Protein AF-A0A7Y2DU40-F1 (afdb_monomer_lite)

Structure (mmCIF, N/CA/C/O backbone):
data_AF-A0A7Y2DU40-F1
#
_entry.id   AF-A0A7Y2DU40-F1
#
loop_
_atom_site.group_PDB
_atom_site.id
_atom_site.type_symbol
_atom_site.label_atom_id
_atom_site.label_alt_id
_atom_site.label_comp_id
_atom_site.label_asym_id
_atom_site.label_entity_id
_atom_site.label_seq_id
_atom_site.pdbx_PDB_ins_code
_atom_site.Cartn_x
_atom_site.Cartn_y
_atom_site.Cartn_z
_atom_site.occupancy
_atom_site.B_iso_or_equiv
_atom_site.auth_seq_id
_atom_site.auth_comp_id
_atom_site.auth_asym_id
_atom_site.auth_atom_id
_atom_site.pdbx_PDB_model_num
ATOM 1 N N . MET A 1 1 ? 1.197 -20.658 17.358 1.00 33.03 1 MET A N 1
ATOM 2 C CA . MET A 1 1 ? 0.161 -19.643 17.646 1.00 33.03 1 MET A CA 1
ATOM 3 C C . MET A 1 1 ? 0.693 -18.758 18.759 1.00 33.03 1 MET A C 1
ATOM 5 O O . MET A 1 1 ? 0.698 -19.184 19.905 1.00 33.03 1 MET A O 1
ATOM 9 N N . VAL A 1 2 ? 1.255 -17.596 18.425 1.00 33.50 2 VAL A N 1
ATOM 10 C CA . VAL A 1 2 ? 1.773 -16.663 19.434 1.00 33.50 2 VAL A CA 1
ATOM 11 C C . VAL A 1 2 ? 0.576 -15.878 19.970 1.00 33.50 2 VAL A C 1
ATOM 13 O O . VAL A 1 2 ? 0.063 -15.000 19.284 1.00 33.50 2 VAL A O 1
ATOM 16 N N . LYS A 1 3 ? 0.094 -16.242 21.166 1.00 36.31 3 LYS A N 1
ATOM 17 C CA . LYS A 1 3 ? -0.742 -15.356 21.983 1.00 36.31 3 LYS A CA 1
ATOM 18 C C . LYS A 1 3 ? 0.178 -14.252 22.488 1.00 36.31 3 LYS A C 1
ATOM 20 O O . LYS A 1 3 ? 0.965 -14.481 23.402 1.00 36.31 3 LYS A O 1
ATOM 25 N N . ILE A 1 4 ? 0.144 -13.097 21.838 1.00 47.97 4 ILE A N 1
ATOM 26 C CA . ILE A 1 4 ? 0.747 -11.891 22.395 1.00 47.97 4 ILE A CA 1
ATOM 27 C C . ILE A 1 4 ? -0.191 -11.476 23.531 1.00 47.97 4 ILE A C 1
ATOM 29 O O . ILE A 1 4 ? -1.391 -11.349 23.302 1.00 47.97 4 ILE A O 1
ATOM 33 N N . ALA A 1 5 ? 0.355 -11.391 24.746 1.00 46.00 5 ALA A N 1
ATOM 34 C CA . ALA A 1 5 ? -0.310 -10.865 25.934 1.00 46.00 5 ALA A CA 1
ATOM 35 C C . ALA A 1 5 ? -1.127 -9.617 25.580 1.00 46.00 5 ALA A C 1
ATOM 37 O O . ALA A 1 5 ? -0.631 -8.814 24.791 1.00 46.00 5 ALA A O 1
ATOM 38 N N . ASP A 1 6 ? -2.341 -9.504 26.131 1.00 54.56 6 ASP A N 1
ATOM 39 C CA . ASP A 1 6 ? -3.335 -8.464 25.836 1.00 54.56 6 ASP A CA 1
ATOM 40 C C . ASP A 1 6 ? -2.676 -7.089 25.673 1.00 54.56 6 ASP A C 1
ATOM 42 O O . ASP A 1 6 ? -2.361 -6.382 26.632 1.00 54.56 6 ASP A O 1
ATOM 46 N N . GLY A 1 7 ? -2.381 -6.757 24.415 1.00 60.84 7 GLY A N 1
ATOM 47 C CA . GLY A 1 7 ? -1.837 -5.471 24.043 1.00 60.84 7 GLY A CA 1
ATOM 48 C C . GLY A 1 7 ? -2.953 -4.475 24.250 1.00 60.84 7 GLY A C 1
ATOM 49 O O . GLY A 1 7 ? -4.032 -4.662 23.702 1.00 60.84 7 GLY A O 1
ATOM 50 N N . ILE A 1 8 ? -2.700 -3.452 25.059 1.00 66.75 8 ILE A N 1
ATOM 51 C CA . ILE A 1 8 ? -3.638 -2.358 25.290 1.00 66.75 8 ILE A CA 1
ATOM 52 C C . ILE A 1 8 ? -4.100 -1.836 23.921 1.00 66.75 8 ILE A C 1
ATOM 54 O O . ILE A 1 8 ? -3.294 -1.261 23.183 1.00 66.75 8 ILE A O 1
ATOM 58 N N . ARG A 1 9 ? -5.369 -2.067 23.561 1.00 72.69 9 ARG A N 1
ATOM 59 C CA . ARG A 1 9 ? -5.937 -1.578 22.299 1.00 72.69 9 ARG A CA 1
ATOM 60 C C . ARG A 1 9 ? -6.588 -0.238 22.552 1.00 72.69 9 ARG A C 1
ATOM 62 O O . ARG A 1 9 ? -7.289 -0.048 23.545 1.00 72.69 9 ARG A O 1
ATOM 69 N N . THR A 1 10 ? -6.348 0.694 21.642 1.00 78.88 10 THR A N 1
ATOM 70 C CA . THR A 1 10 ? -6.910 2.037 21.716 1.00 78.88 10 THR A CA 1
ATOM 71 C C . THR A 1 10 ? -8.069 2.174 20.741 1.00 78.88 10 THR A C 1
ATOM 73 O O . THR A 1 10 ? -7.990 1.761 19.586 1.00 78.88 10 THR A O 1
ATOM 76 N N . PHE A 1 11 ? -9.159 2.776 21.199 1.00 80.62 11 PHE A N 1
ATOM 77 C CA . PHE A 1 11 ? -10.328 3.078 20.377 1.00 80.62 11 PHE A CA 1
ATOM 78 C C . PHE A 1 11 ? -10.880 4.458 20.735 1.00 80.62 11 PHE A C 1
ATOM 80 O O . PHE A 1 11 ? -10.572 4.998 21.801 1.00 80.62 11 PHE A O 1
ATOM 87 N N . ARG A 1 12 ? -11.673 5.053 19.838 1.00 81.06 12 ARG A N 1
ATOM 88 C CA . ARG A 1 12 ? -12.314 6.346 20.099 1.00 81.06 12 ARG A CA 1
ATOM 89 C C . ARG A 1 12 ? -13.614 6.167 20.872 1.00 81.06 12 ARG A C 1
ATOM 91 O O . ARG A 1 12 ? -14.454 5.338 20.516 1.00 81.06 12 ARG A O 1
ATOM 98 N N . CYS A 1 13 ? -13.790 6.950 21.930 1.00 82.69 13 CYS A N 1
ATOM 99 C CA . CYS A 1 13 ? -15.021 6.955 22.707 1.00 82.69 13 CYS A CA 1
ATOM 100 C C . CYS A 1 13 ? -16.192 7.484 21.855 1.00 82.69 13 CYS A C 1
ATOM 102 O O . CYS A 1 13 ? -16.089 8.581 21.312 1.00 82.69 13 CYS A O 1
ATOM 104 N N . PRO A 1 14 ? -17.347 6.797 21.798 1.00 79.75 14 PRO A N 1
ATOM 105 C CA . PRO A 1 14 ? -18.483 7.241 20.986 1.00 79.75 14 PRO A CA 1
ATOM 106 C C . PRO A 1 14 ? -19.145 8.533 21.492 1.00 79.75 14 PRO A C 1
ATOM 108 O O . PRO A 1 14 ? -19.890 9.159 20.744 1.00 79.75 14 PRO A O 1
ATOM 111 N N . SER A 1 15 ? -18.907 8.928 22.751 1.00 84.62 15 SER A N 1
ATOM 112 C CA . SER A 1 15 ? -19.522 10.126 23.340 1.00 84.62 15 SER A CA 1
ATOM 113 C C . SER A 1 15 ? -18.673 11.390 23.200 1.00 84.62 15 SER A C 1
ATOM 115 O O . SER A 1 15 ? -19.242 12.474 23.117 1.00 84.62 15 SER A O 1
ATOM 117 N N . CYS A 1 16 ? -17.342 11.281 23.236 1.00 84.19 16 CYS A N 1
ATOM 118 C CA . CYS A 1 16 ? -16.438 12.439 23.231 1.00 84.19 16 CYS A CA 1
ATOM 119 C C . CYS A 1 16 ? -15.330 12.384 22.168 1.00 84.19 16 CYS A C 1
ATOM 121 O O . CYS A 1 16 ? -14.544 13.319 22.092 1.00 84.19 16 CYS A O 1
ATOM 123 N N . ASP A 1 17 ? -15.265 11.317 21.364 1.00 81.06 17 ASP A N 1
ATOM 124 C CA . ASP A 1 17 ? -14.279 11.072 20.295 1.00 81.06 17 ASP A CA 1
ATOM 125 C C . ASP A 1 17 ? -12.802 10.995 20.741 1.00 81.06 17 ASP A C 1
ATOM 127 O O . ASP A 1 17 ? -11.888 10.933 19.922 1.00 81.06 17 ASP A O 1
ATOM 131 N N . GLU A 1 18 ? -12.552 10.935 22.050 1.00 83.56 18 GLU A N 1
ATOM 132 C CA . GLU A 1 18 ? -11.206 10.796 22.607 1.00 83.56 18 GLU A CA 1
ATOM 133 C C . GLU A 1 18 ? -10.707 9.345 22.589 1.00 83.56 18 GLU A C 1
ATOM 135 O O . GLU A 1 18 ? -11.479 8.398 22.775 1.00 83.56 18 GLU A O 1
ATOM 140 N N . TYR A 1 19 ? -9.392 9.167 22.431 1.00 82.88 19 TYR A N 1
ATOM 141 C CA . TYR A 1 19 ? -8.757 7.848 22.446 1.00 82.88 19 TYR A CA 1
ATOM 142 C C . TYR A 1 19 ? -8.634 7.293 23.870 1.00 82.88 19 TYR A C 1
ATOM 144 O O . TYR A 1 19 ? -8.013 7.894 24.754 1.00 82.88 19 TYR A O 1
ATOM 152 N N . ILE A 1 20 ? -9.194 6.105 24.076 1.00 82.62 20 ILE A N 1
ATOM 153 C CA . ILE A 1 20 ? -9.216 5.381 25.349 1.00 82.62 20 ILE A CA 1
ATOM 154 C C . ILE A 1 20 ? -8.798 3.922 25.159 1.00 82.62 20 ILE A C 1
ATOM 156 O O . ILE A 1 20 ? -8.810 3.399 24.046 1.00 82.62 20 ILE A O 1
ATOM 160 N N . ASN A 1 21 ? -8.397 3.285 26.259 1.00 81.12 21 ASN A N 1
ATOM 161 C CA . ASN A 1 21 ? -7.967 1.890 26.273 1.00 81.12 21 ASN A CA 1
ATOM 162 C C . ASN A 1 21 ? -9.159 0.952 26.471 1.00 81.12 21 ASN A C 1
ATOM 164 O O . ASN A 1 21 ? -10.084 1.277 27.215 1.00 81.12 21 ASN A O 1
ATOM 168 N N . ASP A 1 22 ? -9.091 -0.234 25.873 1.00 76.75 22 ASP A N 1
ATOM 169 C CA . ASP A 1 22 ? -10.083 -1.309 26.017 1.00 76.75 22 ASP A CA 1
ATOM 170 C C . ASP A 1 22 ? -10.151 -1.933 27.421 1.00 76.75 22 ASP A C 1
ATOM 172 O O . ASP A 1 22 ? -11.083 -2.671 27.714 1.00 76.75 22 ASP A O 1
ATOM 176 N N . SER A 1 23 ? -9.209 -1.599 28.304 1.00 76.56 23 SER A N 1
ATOM 177 C CA . SER A 1 23 ? -9.148 -2.071 29.691 1.00 76.56 23 SER A CA 1
ATOM 178 C C . SER A 1 23 ? -9.871 -1.184 30.716 1.00 76.56 23 SER A C 1
ATOM 180 O O . SER A 1 23 ? -9.758 -1.435 31.914 1.00 76.56 23 SER A O 1
ATOM 182 N N . MET A 1 24 ? -10.579 -0.132 30.286 1.00 73.62 24 MET A N 1
ATOM 183 C CA . MET A 1 24 ? -11.284 0.796 31.183 1.00 73.62 24 MET A CA 1
ATOM 184 C C . MET A 1 24 ? -12.806 0.609 31.111 1.00 73.62 24 MET A C 1
ATOM 186 O O . MET A 1 24 ? -13.377 0.653 30.028 1.00 73.62 24 MET A O 1
ATOM 190 N N . ASP A 1 25 ? -13.474 0.510 32.267 1.00 79.06 25 ASP A N 1
ATOM 191 C CA . ASP A 1 25 ? -14.944 0.385 32.362 1.00 79.06 25 ASP A CA 1
ATOM 192 C C . ASP A 1 25 ? -15.695 1.718 32.143 1.00 79.06 25 ASP A C 1
ATOM 194 O O . ASP A 1 25 ? -16.914 1.760 31.958 1.00 79.06 25 ASP A O 1
ATOM 198 N N . SER A 1 26 ? -14.977 2.844 32.156 1.00 82.62 26 SER A N 1
ATOM 199 C CA . SER A 1 26 ? -15.544 4.178 31.939 1.00 82.62 26 SER A CA 1
ATOM 200 C C . SER A 1 26 ? -14.557 5.095 31.227 1.00 82.62 26 SER A C 1
ATOM 202 O O . SER A 1 26 ? -13.353 5.048 31.489 1.00 82.62 26 SER A O 1
ATOM 204 N N . CYS A 1 27 ? -15.059 5.972 30.360 1.00 84.06 27 CYS A N 1
ATOM 205 C CA . CYS A 1 27 ? -14.222 6.953 29.676 1.00 84.06 27 CYS A CA 1
ATOM 206 C C . CYS A 1 27 ? -13.672 7.995 30.664 1.00 84.06 27 CYS A C 1
ATOM 208 O O . CYS A 1 27 ? -14.443 8.725 31.280 1.00 84.06 27 CYS A O 1
ATOM 210 N N . LYS A 1 28 ? -12.344 8.149 30.747 1.00 85.75 28 LYS A N 1
ATOM 211 C CA . LYS A 1 28 ? -11.688 9.113 31.657 1.00 85.75 28 LYS A CA 1
ATOM 212 C C . LYS A 1 28 ? -12.007 10.592 31.390 1.00 85.75 28 LYS A C 1
ATOM 214 O O . LYS A 1 28 ? -11.708 11.435 32.227 1.00 85.75 28 LYS A O 1
ATOM 219 N N . PHE A 1 29 ? -12.526 10.913 30.204 1.00 87.38 29 PHE A N 1
ATOM 220 C CA . PHE A 1 29 ? -12.772 12.290 29.774 1.00 87.38 29 PHE A CA 1
ATOM 221 C C . PHE A 1 29 ? -14.222 12.714 30.000 1.00 87.38 29 PHE A C 1
ATOM 223 O O . PHE A 1 29 ? -14.472 13.785 30.542 1.00 87.38 29 PHE A O 1
ATOM 230 N N . CYS A 1 30 ? -15.179 11.876 29.594 1.00 87.81 30 CYS A N 1
ATOM 231 C CA . CYS A 1 30 ? -16.607 12.188 29.681 1.00 87.81 30 CYS A CA 1
ATOM 232 C C . CYS A 1 30 ? -17.347 11.406 30.776 1.00 87.81 30 CYS A C 1
ATOM 234 O O . CYS A 1 30 ? -18.545 11.610 30.948 1.00 87.81 30 CYS A O 1
ATOM 236 N N . ASN A 1 31 ? -16.662 10.515 31.506 1.00 84.25 31 ASN A N 1
ATOM 237 C CA . ASN A 1 31 ? -17.216 9.631 32.542 1.00 84.25 31 ASN A CA 1
ATOM 238 C C . ASN A 1 31 ? -18.387 8.747 32.081 1.00 84.25 31 ASN A C 1
ATOM 240 O O . ASN A 1 31 ? -19.097 8.168 32.900 1.00 84.25 31 ASN A O 1
ATOM 244 N N . THR A 1 32 ? -18.594 8.605 30.771 1.00 84.50 32 THR A N 1
ATOM 245 C CA . THR A 1 32 ? -19.604 7.697 30.231 1.00 84.50 32 THR A CA 1
ATOM 246 C C . THR A 1 32 ? -19.187 6.257 30.519 1.00 84.50 32 THR A C 1
ATOM 248 O O . THR A 1 32 ? -18.054 5.867 30.219 1.00 84.50 32 THR A O 1
ATOM 251 N N . ALA A 1 33 ? -20.105 5.477 31.096 1.00 81.50 33 ALA A N 1
ATOM 252 C CA . ALA A 1 33 ? -19.923 4.045 31.295 1.00 81.50 33 ALA A CA 1
ATOM 253 C C . ALA A 1 33 ? -19.787 3.354 29.933 1.00 81.50 33 ALA A C 1
ATOM 255 O O . ALA A 1 33 ? -20.591 3.587 29.025 1.00 81.50 33 ALA A O 1
ATOM 256 N N . LEU A 1 34 ? -18.751 2.537 29.782 1.00 76.69 34 LEU A N 1
ATOM 257 C CA . LEU A 1 34 ? -18.514 1.788 28.561 1.00 76.69 34 LEU A CA 1
ATOM 258 C C . LEU A 1 34 ? -19.223 0.450 28.697 1.00 76.69 34 LEU A C 1
ATOM 260 O O . LEU A 1 34 ? -18.914 -0.357 29.569 1.00 76.69 34 LEU A O 1
ATOM 264 N N . ASP A 1 35 ? -20.210 0.222 27.839 1.00 75.50 35 ASP A N 1
ATOM 265 C CA . ASP A 1 35 ? -20.858 -1.076 27.774 1.00 75.50 35 ASP A CA 1
ATOM 266 C C . ASP A 1 35 ? -19.879 -2.092 27.170 1.00 75.50 35 ASP A C 1
ATOM 268 O O . ASP A 1 35 ? -19.650 -2.119 25.954 1.00 75.50 35 ASP A O 1
ATOM 272 N N . ASN A 1 36 ? -19.294 -2.917 28.040 1.00 68.38 36 ASN A N 1
ATOM 273 C CA . ASN A 1 36 ? -18.332 -3.962 27.695 1.00 68.38 36 ASN A CA 1
ATOM 274 C C . ASN A 1 36 ? -18.848 -4.903 26.585 1.00 68.38 36 ASN A C 1
ATOM 276 O O . ASN A 1 36 ? -18.045 -5.437 25.817 1.00 68.38 36 ASN A O 1
ATOM 280 N N . ALA A 1 37 ? -20.170 -5.056 26.424 1.00 70.81 37 ALA A N 1
ATOM 281 C CA . ALA A 1 37 ? -20.750 -5.844 25.336 1.00 70.81 37 ALA A CA 1
ATOM 282 C C . ALA A 1 37 ? -20.521 -5.209 23.950 1.00 70.81 37 ALA A C 1
ATOM 284 O O . ALA A 1 37 ? -20.254 -5.915 22.976 1.00 70.81 37 ALA A O 1
ATOM 285 N N . ASN A 1 38 ? -20.567 -3.879 23.859 1.00 72.62 38 ASN A N 1
ATOM 286 C CA . ASN A 1 38 ? -20.428 -3.133 22.607 1.00 72.62 38 ASN A CA 1
ATOM 287 C C . ASN A 1 38 ? -18.980 -2.710 22.310 1.00 72.62 38 ASN A C 1
ATOM 289 O O . ASN A 1 38 ? -18.649 -2.454 21.147 1.00 72.62 38 ASN A O 1
ATOM 293 N N . LEU A 1 39 ? -18.105 -2.690 23.322 1.00 75.19 39 LEU A N 1
ATOM 294 C CA . LEU A 1 39 ? -16.690 -2.325 23.191 1.00 75.19 39 LEU A CA 1
ATOM 295 C C . LEU A 1 39 ? -15.947 -3.148 22.140 1.00 75.19 39 LEU A C 1
ATOM 297 O O . LEU A 1 39 ? -15.243 -2.582 21.309 1.00 75.19 39 LEU A O 1
ATOM 301 N N . SER A 1 40 ? -16.136 -4.469 22.137 1.00 78.12 40 SER A N 1
ATOM 302 C CA . SER A 1 40 ? -15.457 -5.366 21.191 1.00 78.12 40 SER A CA 1
ATOM 303 C C . SER A 1 40 ? -15.709 -4.970 19.730 1.00 78.12 40 SER A C 1
ATOM 305 O O . SER A 1 40 ? -14.774 -4.903 18.934 1.00 78.12 40 SER A O 1
ATOM 307 N N . SER A 1 41 ? -16.952 -4.602 19.403 1.00 80.38 41 SER A N 1
ATOM 308 C CA . SER A 1 41 ? -17.341 -4.162 18.061 1.00 80.38 41 SER A CA 1
ATOM 309 C C . SER A 1 41 ? -16.776 -2.787 17.683 1.00 80.38 41 SER A C 1
ATOM 311 O O . SER A 1 41 ? -16.490 -2.533 16.511 1.00 80.38 41 SER A O 1
ATOM 313 N N . LEU A 1 42 ? -16.603 -1.887 18.659 1.00 78.75 42 LEU A N 1
ATOM 314 C CA . LEU A 1 42 ? -16.010 -0.563 18.446 1.00 78.75 42 LEU A CA 1
ATOM 315 C C . LEU A 1 42 ? -14.501 -0.668 18.221 1.00 78.75 42 LEU A C 1
ATOM 317 O O . LEU A 1 42 ? -13.975 -0.049 17.296 1.00 78.75 42 LEU A O 1
ATOM 321 N N . VAL A 1 43 ? -13.829 -1.503 19.014 1.00 83.06 43 VAL A N 1
ATOM 322 C CA . VAL A 1 43 ? -12.402 -1.804 18.857 1.00 83.06 43 VAL A CA 1
ATOM 323 C C . VAL A 1 43 ? -12.145 -2.458 17.500 1.00 83.06 43 VAL A C 1
ATOM 325 O O . VAL A 1 43 ? -11.282 -1.994 16.764 1.00 83.06 43 VAL A O 1
ATOM 328 N N . GLU A 1 44 ? -12.943 -3.452 17.098 1.00 85.56 44 GLU A N 1
ATOM 329 C CA . GLU A 1 44 ? -12.784 -4.108 15.792 1.00 85.56 44 GLU A CA 1
ATOM 330 C C . GLU A 1 44 ? -12.977 -3.131 14.619 1.00 85.56 44 GLU A C 1
ATOM 332 O O . GLU A 1 44 ? -12.243 -3.171 13.627 1.00 85.56 44 GLU A O 1
ATOM 337 N N . LYS A 1 45 ? -13.941 -2.208 14.723 1.00 83.56 45 LYS A N 1
ATOM 338 C CA . LYS A 1 45 ? -14.112 -1.141 13.726 1.00 83.56 45 LYS A CA 1
ATOM 339 C C . LYS A 1 45 ? -12.879 -0.243 13.655 1.00 83.56 45 LYS A C 1
ATOM 341 O O . LYS A 1 45 ? -12.406 0.022 12.549 1.00 83.56 45 LYS A O 1
ATOM 346 N N . GLN A 1 46 ? -12.336 0.184 14.796 1.00 84.25 46 GLN A N 1
ATOM 347 C CA . GLN A 1 46 ? -11.128 1.011 14.829 1.00 84.25 46 GLN A CA 1
ATOM 348 C C . GLN A 1 46 ? -9.914 0.265 14.261 1.00 84.25 46 GLN A C 1
ATOM 350 O O . GLN A 1 46 ? -9.175 0.822 13.450 1.00 84.25 46 GLN A O 1
ATOM 355 N N . ASP A 1 47 ? -9.737 -1.006 14.614 1.00 86.62 47 ASP A N 1
ATOM 356 C CA . ASP A 1 47 ? -8.652 -1.847 14.105 1.00 86.62 47 ASP A CA 1
ATOM 357 C C . ASP A 1 47 ? -8.735 -2.008 12.582 1.00 86.62 47 ASP A C 1
ATOM 359 O O . ASP A 1 47 ? -7.717 -1.950 11.882 1.00 86.62 47 ASP A O 1
ATOM 363 N N . ASN A 1 48 ? -9.949 -2.136 12.039 1.00 87.62 48 ASN A N 1
ATOM 364 C CA . ASN A 1 48 ? -10.180 -2.166 10.598 1.00 87.62 48 ASN A CA 1
ATOM 365 C C . ASN A 1 48 ? -9.821 -0.833 9.921 1.00 87.62 48 ASN A C 1
ATOM 367 O O . ASN A 1 48 ? -9.198 -0.843 8.853 1.00 87.62 48 ASN A O 1
ATOM 371 N N . LEU A 1 49 ? -10.150 0.308 10.537 1.00 87.19 49 LEU A N 1
ATOM 372 C CA . LEU A 1 49 ? -9.774 1.638 10.037 1.00 87.19 49 LEU A CA 1
ATOM 373 C C . LEU A 1 49 ? -8.259 1.854 10.073 1.00 87.19 49 LEU A C 1
ATOM 375 O O . LEU A 1 49 ? -7.667 2.236 9.059 1.00 87.19 49 LEU A O 1
ATOM 379 N N . ASN A 1 50 ? -7.620 1.526 11.194 1.00 87.88 50 ASN A N 1
ATOM 380 C CA . ASN A 1 50 ? -6.170 1.593 11.359 1.00 87.88 50 ASN A CA 1
ATOM 381 C C . ASN A 1 50 ? -5.461 0.687 10.344 1.00 87.88 50 ASN A C 1
ATOM 383 O O . ASN A 1 50 ? -4.486 1.090 9.707 1.00 87.88 50 ASN A O 1
ATOM 387 N N . SER A 1 51 ? -5.985 -0.519 10.121 1.00 88.44 51 SER A N 1
ATOM 388 C CA . SER A 1 51 ? -5.473 -1.443 9.107 1.00 88.44 51 SER A CA 1
ATOM 389 C C . SER A 1 51 ? -5.601 -0.877 7.691 1.00 88.44 51 SER A C 1
ATOM 391 O O . SER A 1 51 ? -4.665 -0.998 6.896 1.00 88.44 51 SER A O 1
ATOM 393 N N . ALA A 1 52 ? -6.725 -0.231 7.368 1.00 89.00 52 ALA A N 1
ATOM 394 C CA . ALA A 1 52 ? -6.932 0.419 6.075 1.00 89.00 52 ALA A CA 1
ATOM 395 C C . ALA A 1 52 ? -5.935 1.568 5.860 1.00 89.00 52 ALA A C 1
ATOM 397 O O . ALA A 1 52 ? -5.315 1.653 4.794 1.00 89.00 52 ALA A O 1
ATOM 398 N N . PHE A 1 53 ? -5.746 2.411 6.878 1.00 90.38 53 PHE A N 1
ATOM 399 C CA . PHE A 1 53 ? -4.804 3.527 6.858 1.00 90.38 53 PHE A CA 1
ATOM 400 C C . PHE A 1 53 ? -3.362 3.049 6.685 1.00 90.38 53 PHE A C 1
ATOM 402 O O . PHE A 1 53 ? -2.678 3.477 5.754 1.00 90.38 53 PHE A O 1
ATOM 409 N N . ASN A 1 54 ? -2.922 2.099 7.510 1.00 90.25 54 ASN A N 1
ATOM 410 C CA . ASN A 1 54 ? -1.568 1.553 7.451 1.00 90.25 54 ASN A CA 1
ATOM 411 C C . ASN A 1 54 ? -1.283 0.888 6.101 1.00 90.25 54 ASN A C 1
ATOM 413 O O . ASN A 1 54 ? -0.210 1.081 5.529 1.00 90.25 54 ASN A O 1
ATOM 417 N N . ALA A 1 55 ? -2.253 0.158 5.543 1.00 90.81 55 ALA A N 1
ATOM 418 C CA . ALA A 1 55 ? -2.106 -0.443 4.223 1.00 90.81 55 ALA A CA 1
ATOM 419 C C . ALA A 1 55 ? -2.004 0.612 3.102 1.00 90.81 55 ALA A C 1
ATOM 421 O O . ALA A 1 55 ? -1.199 0.440 2.185 1.00 90.81 55 ALA A O 1
ATOM 422 N N . ALA A 1 56 ? -2.768 1.708 3.180 1.00 90.19 56 ALA A N 1
ATOM 423 C CA . ALA A 1 56 ? -2.701 2.806 2.212 1.00 90.19 56 ALA A CA 1
ATOM 424 C C . ALA A 1 56 ? -1.388 3.597 2.313 1.00 90.19 56 ALA A C 1
ATOM 426 O O . ALA A 1 56 ? -0.774 3.914 1.295 1.00 90.19 56 ALA A O 1
ATOM 427 N N . ASN A 1 57 ? -0.930 3.876 3.534 1.00 92.25 57 ASN A N 1
ATOM 428 C CA . ASN A 1 57 ? 0.349 4.539 3.768 1.00 92.25 57 ASN A CA 1
ATOM 429 C C . ASN A 1 57 ? 1.517 3.679 3.260 1.00 92.25 57 ASN A C 1
ATOM 431 O O . ASN A 1 57 ? 2.388 4.164 2.544 1.00 92.25 57 ASN A O 1
ATOM 435 N N . ASN A 1 58 ? 1.494 2.371 3.537 1.00 93.06 58 ASN A N 1
ATOM 436 C CA . ASN A 1 58 ? 2.510 1.451 3.027 1.00 93.06 58 ASN A CA 1
ATOM 437 C C . ASN A 1 58 ? 2.530 1.407 1.486 1.00 93.06 58 ASN A C 1
ATOM 439 O O . ASN A 1 58 ? 3.597 1.392 0.880 1.00 93.06 58 ASN A O 1
ATOM 443 N N . LEU A 1 59 ? 1.360 1.445 0.837 1.00 91.50 59 LEU A N 1
ATOM 444 C CA . LEU A 1 59 ? 1.250 1.576 -0.622 1.00 91.50 59 LEU A CA 1
ATOM 445 C C . LEU A 1 59 ? 1.922 2.847 -1.147 1.00 91.50 59 LEU A C 1
ATOM 447 O O . LEU A 1 59 ? 2.660 2.788 -2.129 1.00 91.50 59 LEU A O 1
ATOM 451 N N . GLN A 1 60 ? 1.690 3.984 -0.492 1.00 91.62 60 GLN A N 1
ATOM 452 C CA . GLN A 1 60 ? 2.319 5.244 -0.870 1.00 91.62 60 GLN A CA 1
ATOM 453 C C . GLN A 1 60 ? 3.836 5.198 -0.684 1.00 91.62 60 GLN A C 1
ATOM 455 O O . GLN A 1 60 ? 4.567 5.602 -1.587 1.00 91.62 60 GLN A O 1
ATOM 460 N N . ILE A 1 61 ? 4.316 4.673 0.444 1.00 92.38 61 ILE A N 1
ATOM 461 C CA . ILE A 1 61 ? 5.751 4.520 0.701 1.00 92.38 61 ILE A CA 1
ATOM 462 C C . ILE A 1 61 ? 6.378 3.621 -0.366 1.00 92.38 61 ILE A C 1
ATOM 464 O O . ILE A 1 61 ? 7.377 4.015 -0.955 1.00 92.38 61 ILE A O 1
ATOM 468 N N . MET A 1 62 ? 5.770 2.473 -0.689 1.00 90.56 62 MET A N 1
ATOM 469 C CA . MET A 1 62 ? 6.250 1.591 -1.762 1.00 90.56 62 MET A CA 1
ATOM 470 C C . MET A 1 62 ? 6.284 2.284 -3.133 1.00 90.56 62 MET A C 1
ATOM 472 O O . MET A 1 62 ? 7.218 2.078 -3.904 1.00 90.56 62 MET A O 1
ATOM 476 N N . ALA A 1 63 ? 5.289 3.115 -3.448 1.00 91.25 63 ALA A N 1
ATOM 477 C CA . ALA A 1 63 ? 5.272 3.874 -4.696 1.00 91.25 63 ALA A CA 1
ATOM 478 C C . ALA A 1 63 ? 6.397 4.924 -4.746 1.00 91.25 63 ALA A C 1
ATOM 480 O O . ALA A 1 63 ? 7.034 5.094 -5.782 1.00 91.25 63 ALA A O 1
ATOM 481 N N . ILE A 1 64 ? 6.683 5.596 -3.627 1.00 92.12 64 ILE A N 1
ATOM 482 C CA . ILE A 1 64 ? 7.782 6.567 -3.52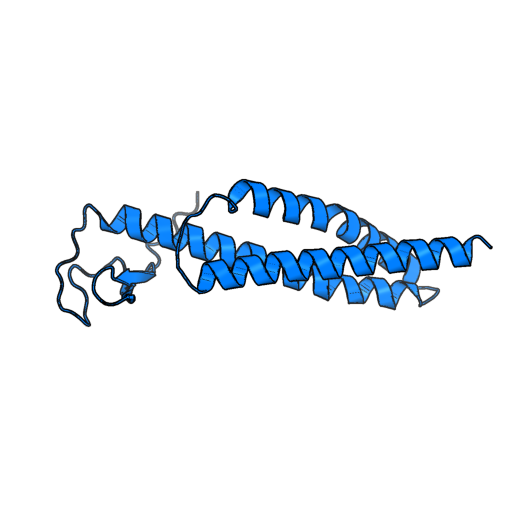6 1.00 92.12 64 ILE A CA 1
ATOM 483 C C . ILE A 1 64 ? 9.140 5.859 -3.596 1.00 92.12 64 ILE A C 1
ATOM 485 O O . ILE A 1 64 ? 10.031 6.304 -4.316 1.00 92.12 64 ILE A O 1
ATOM 489 N N . THR A 1 65 ? 9.315 4.735 -2.898 1.00 91.88 65 THR A N 1
ATOM 490 C CA . THR A 1 65 ? 10.584 3.993 -2.918 1.00 91.88 65 THR A CA 1
ATOM 491 C C . THR A 1 65 ? 10.880 3.386 -4.286 1.00 91.88 65 THR A C 1
ATOM 493 O O . THR A 1 65 ? 12.053 3.231 -4.617 1.00 91.88 65 THR A O 1
ATOM 496 N N . ALA A 1 66 ? 9.865 3.138 -5.124 1.00 89.50 66 ALA A N 1
ATOM 497 C CA . ALA A 1 66 ? 10.034 2.701 -6.512 1.00 89.50 66 ALA A CA 1
ATOM 498 C C . ALA A 1 66 ? 10.765 3.723 -7.409 1.00 89.50 66 ALA A C 1
ATOM 500 O O . ALA A 1 66 ? 11.301 3.346 -8.452 1.00 89.50 66 ALA A O 1
ATOM 501 N N . ILE A 1 67 ? 10.868 4.990 -6.991 1.00 90.50 67 ILE A N 1
ATOM 502 C CA . ILE A 1 67 ? 11.645 6.022 -7.697 1.00 90.50 67 ILE A CA 1
ATOM 503 C C . ILE A 1 67 ? 13.153 5.719 -7.632 1.00 90.50 67 ILE A C 1
ATOM 505 O O . ILE A 1 67 ? 13.882 5.981 -8.585 1.00 90.50 67 ILE A O 1
ATOM 509 N N . ILE A 1 68 ? 13.636 5.119 -6.540 1.00 90.94 68 ILE A N 1
ATOM 510 C CA . ILE A 1 68 ? 15.063 4.815 -6.350 1.00 90.94 68 ILE A CA 1
ATOM 511 C C . ILE A 1 68 ? 15.589 3.838 -7.416 1.00 90.94 68 ILE A C 1
ATOM 513 O O . ILE A 1 68 ? 16.536 4.197 -8.123 1.00 90.94 68 ILE A O 1
ATOM 517 N N . PRO A 1 69 ? 15.012 2.629 -7.595 1.00 88.25 69 PRO A N 1
ATOM 518 C CA . PRO A 1 69 ? 15.475 1.717 -8.631 1.00 88.25 69 PRO A CA 1
ATOM 519 C C . PRO A 1 69 ? 15.277 2.305 -10.031 1.00 88.25 69 PRO A C 1
ATOM 521 O O . PRO A 1 69 ? 16.131 2.081 -10.883 1.00 88.25 69 PRO A O 1
ATOM 524 N N . MET A 1 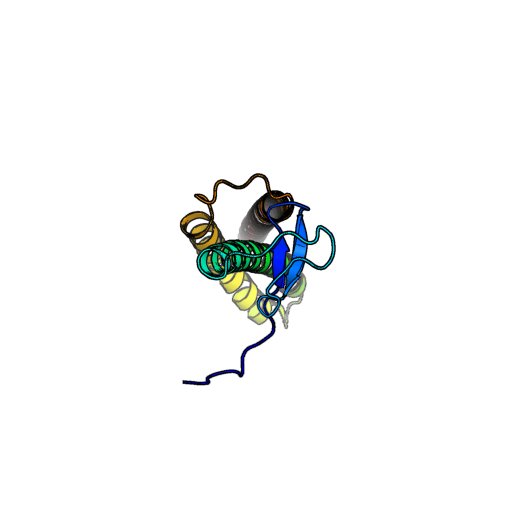70 ? 14.239 3.123 -10.261 1.00 87.56 70 MET A N 1
ATOM 525 C CA . MET A 1 70 ? 14.064 3.842 -11.529 1.00 87.56 70 MET A CA 1
ATOM 526 C C . MET A 1 70 ? 15.292 4.703 -11.858 1.00 87.56 70 MET A C 1
ATOM 528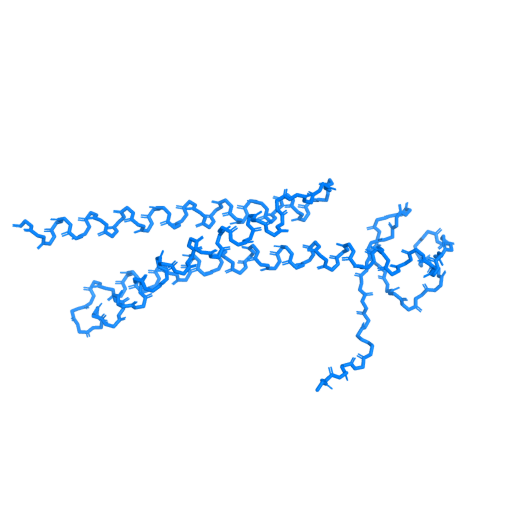 O O . MET A 1 70 ? 15.848 4.577 -12.945 1.00 87.56 70 MET A O 1
ATOM 532 N N . VAL A 1 71 ? 15.760 5.534 -10.923 1.00 87.69 71 VAL A N 1
ATOM 533 C CA . VAL A 1 71 ? 16.950 6.379 -11.131 1.00 87.69 71 VAL A CA 1
ATOM 534 C C . VAL A 1 71 ? 18.212 5.528 -11.298 1.00 87.69 71 VAL A C 1
ATOM 536 O O . VAL A 1 71 ? 19.035 5.810 -12.167 1.00 87.69 71 VAL A O 1
ATOM 539 N N . LEU A 1 72 ? 18.347 4.442 -10.533 1.00 88.69 72 LEU A N 1
ATOM 540 C CA . LEU A 1 72 ? 19.490 3.529 -10.641 1.00 88.69 72 LEU A CA 1
ATOM 541 C C . LEU A 1 72 ? 19.570 2.811 -11.997 1.00 88.69 72 LEU A C 1
ATOM 543 O O . LEU A 1 72 ? 20.669 2.424 -12.395 1.00 88.69 72 LEU A O 1
ATOM 547 N N . THR A 1 73 ? 18.465 2.677 -12.743 1.00 84.81 73 THR A N 1
ATOM 548 C CA . THR A 1 73 ? 18.497 2.115 -14.111 1.00 84.81 73 THR A CA 1
ATOM 549 C C . THR A 1 73 ? 19.332 2.935 -15.100 1.00 84.81 73 THR A C 1
ATOM 551 O O . THR A 1 73 ? 19.732 2.410 -16.141 1.00 84.81 73 THR A O 1
ATOM 554 N N . LEU A 1 74 ? 19.634 4.200 -14.780 1.00 82.62 74 LEU A N 1
ATOM 555 C CA . LEU A 1 74 ? 20.491 5.071 -15.590 1.00 82.62 74 LEU A CA 1
ATOM 556 C C . LEU A 1 74 ? 21.980 4.704 -15.489 1.00 82.62 74 LEU A C 1
ATOM 558 O O . LEU A 1 74 ? 22.763 5.097 -16.350 1.00 82.62 74 LEU A O 1
ATOM 562 N N . LEU A 1 75 ? 22.384 3.948 -14.462 1.00 86.44 75 LEU A N 1
ATOM 563 C CA . LEU A 1 75 ? 23.772 3.530 -14.277 1.00 86.44 75 LEU A CA 1
ATOM 564 C C . LEU A 1 75 ? 24.048 2.229 -15.054 1.00 86.44 75 LEU A C 1
ATOM 566 O O . LEU A 1 75 ? 23.349 1.241 -14.842 1.00 86.44 75 LEU A O 1
ATOM 570 N N . PRO A 1 76 ? 25.090 2.161 -15.901 1.00 74.56 76 PRO A N 1
ATOM 571 C CA . PRO A 1 76 ? 25.292 1.044 -16.832 1.00 74.56 76 PRO A CA 1
ATOM 572 C C . PRO A 1 76 ? 25.557 -0.312 -16.155 1.00 74.56 76 PRO A C 1
ATOM 574 O O . PRO A 1 76 ? 25.103 -1.337 -16.651 1.00 74.56 76 PRO A O 1
ATOM 577 N N . PHE A 1 77 ? 26.239 -0.338 -15.005 1.00 79.12 77 PHE A N 1
ATOM 578 C CA . PHE A 1 77 ? 26.591 -1.589 -14.314 1.00 79.12 77 PHE A CA 1
ATOM 579 C C . PHE A 1 77 ? 25.559 -2.032 -13.263 1.00 79.12 77 PHE A C 1
ATOM 581 O O . PHE A 1 77 ? 25.377 -3.224 -13.034 1.00 79.12 77 PHE A O 1
ATOM 588 N N . ILE A 1 78 ? 24.853 -1.083 -12.638 1.00 84.50 78 ILE A N 1
ATOM 589 C CA . ILE A 1 78 ? 23.828 -1.351 -11.606 1.00 84.50 78 ILE A CA 1
ATOM 590 C C . ILE A 1 78 ? 22.430 -1.470 -12.236 1.00 84.50 78 ILE A C 1
ATOM 592 O O . ILE A 1 78 ? 21.519 -2.081 -11.670 1.00 84.50 78 ILE A O 1
ATOM 596 N N . GLY A 1 79 ? 22.259 -0.921 -13.438 1.00 79.38 79 GLY A N 1
ATOM 597 C CA . GLY A 1 79 ? 20.957 -0.690 -14.040 1.00 79.38 79 GLY A CA 1
ATOM 598 C C . GLY A 1 79 ? 20.175 -1.952 -14.375 1.00 79.38 79 GLY A C 1
ATOM 599 O O . GLY A 1 79 ? 18.951 -1.912 -14.338 1.00 79.38 79 GLY A O 1
ATOM 600 N N . ILE A 1 80 ? 20.842 -3.085 -14.622 1.00 82.19 80 ILE A N 1
ATOM 601 C CA . ILE A 1 80 ? 20.165 -4.362 -14.901 1.00 82.19 80 ILE A CA 1
ATOM 602 C C . ILE A 1 80 ? 19.440 -4.874 -13.648 1.00 82.19 80 ILE A C 1
ATOM 604 O O . ILE A 1 80 ? 18.249 -5.173 -13.704 1.00 82.19 80 ILE A O 1
ATOM 608 N N . PHE A 1 81 ? 20.120 -4.922 -12.498 1.00 86.62 81 PHE A N 1
ATOM 609 C CA . PHE A 1 81 ? 19.495 -5.333 -11.235 1.00 86.62 81 PHE A CA 1
ATOM 610 C C . PHE A 1 81 ? 18.399 -4.353 -10.806 1.00 86.62 81 PHE A C 1
ATOM 612 O O . PHE A 1 81 ? 17.322 -4.768 -10.371 1.00 86.62 81 PHE A O 1
ATOM 619 N N . ALA A 1 82 ? 18.648 -3.055 -10.989 1.00 86.81 82 ALA A N 1
ATOM 620 C CA . ALA A 1 82 ? 17.663 -2.018 -10.718 1.00 86.81 82 ALA A CA 1
ATOM 621 C C . ALA A 1 82 ? 16.417 -2.151 -11.613 1.00 86.81 82 ALA A C 1
ATOM 623 O O . ALA A 1 82 ? 15.301 -1.966 -11.129 1.00 86.81 82 ALA A O 1
ATOM 624 N N . LEU A 1 83 ? 16.582 -2.545 -12.881 1.00 85.75 83 LEU A N 1
ATOM 625 C CA . LEU A 1 83 ? 15.478 -2.768 -13.815 1.00 85.75 83 LEU A CA 1
ATOM 626 C C . LEU A 1 83 ? 14.576 -3.919 -13.361 1.00 85.75 83 LEU A C 1
ATOM 628 O O . LEU A 1 83 ? 13.360 -3.755 -13.350 1.00 85.75 83 LEU A O 1
ATOM 632 N N . PHE A 1 84 ? 15.140 -5.054 -12.938 1.00 88.75 84 PHE A N 1
ATOM 633 C CA . PHE A 1 84 ? 14.335 -6.167 -12.420 1.00 88.75 84 PHE A CA 1
ATOM 634 C C . PHE A 1 84 ? 13.551 -5.774 -11.165 1.00 88.75 84 PHE A C 1
ATOM 636 O O . PHE A 1 84 ? 12.355 -6.057 -11.077 1.00 88.75 84 PHE A O 1
ATOM 643 N N . GLY A 1 85 ? 14.192 -5.077 -10.221 1.00 88.38 85 GLY A N 1
ATOM 644 C CA . GLY A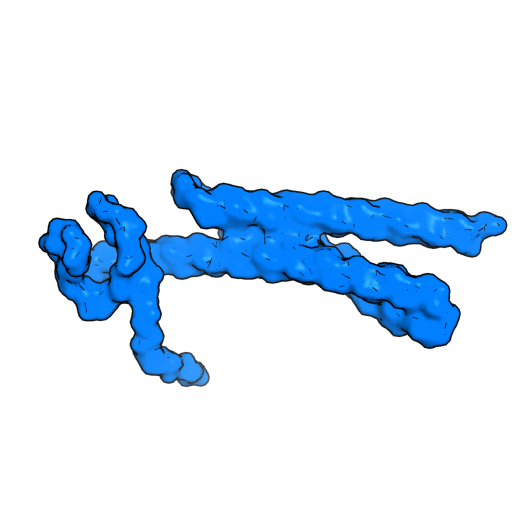 1 85 ? 13.513 -4.564 -9.028 1.00 88.38 85 GLY A CA 1
ATOM 645 C C . GLY A 1 85 ? 12.392 -3.580 -9.375 1.00 88.38 85 GLY A C 1
ATOM 646 O O . GLY A 1 85 ? 11.294 -3.657 -8.825 1.00 88.38 85 GLY A O 1
ATOM 647 N N . TYR A 1 86 ? 12.639 -2.698 -10.341 1.00 88.75 86 TYR A N 1
ATOM 648 C CA . TYR A 1 86 ? 11.654 -1.738 -10.824 1.00 88.75 86 TYR A CA 1
ATOM 649 C C . TYR A 1 86 ? 10.459 -2.413 -11.516 1.00 88.75 86 TYR A C 1
ATOM 651 O O . TYR A 1 86 ? 9.311 -2.105 -11.195 1.00 88.75 86 TYR A O 1
ATOM 659 N N . LEU A 1 87 ? 10.706 -3.383 -12.402 1.00 90.19 87 LEU A N 1
ATOM 660 C CA . LEU A 1 87 ? 9.657 -4.164 -13.065 1.00 90.19 87 LEU A CA 1
ATOM 661 C C . LEU A 1 87 ? 8.811 -4.949 -12.057 1.00 90.19 87 LEU A C 1
ATOM 663 O O . LEU A 1 87 ? 7.584 -4.956 -12.159 1.00 90.19 87 LEU A O 1
ATOM 667 N N . ALA A 1 88 ? 9.441 -5.554 -11.047 1.00 92.06 88 ALA A N 1
ATOM 668 C CA . ALA A 1 88 ? 8.719 -6.239 -9.980 1.00 92.06 88 ALA A CA 1
ATOM 669 C C . ALA A 1 88 ? 7.774 -5.279 -9.235 1.00 92.06 88 ALA A C 1
ATOM 671 O O . ALA A 1 88 ? 6.607 -5.608 -9.024 1.00 92.06 88 ALA A O 1
ATOM 672 N N . LEU A 1 89 ? 8.230 -4.069 -8.893 1.00 90.75 89 LEU A N 1
ATOM 673 C CA . LEU A 1 89 ? 7.396 -3.060 -8.227 1.00 90.75 89 LEU A CA 1
ATOM 674 C C . LEU A 1 89 ? 6.249 -2.561 -9.114 1.00 90.75 89 LEU A C 1
ATOM 676 O O . LEU A 1 89 ? 5.124 -2.436 -8.627 1.00 90.75 89 LEU A O 1
ATOM 680 N N . ILE A 1 90 ? 6.499 -2.347 -10.409 1.00 90.19 90 ILE A N 1
ATOM 681 C CA . ILE A 1 90 ? 5.472 -1.976 -11.397 1.00 90.19 90 ILE A CA 1
ATOM 682 C C . ILE A 1 90 ? 4.339 -3.010 -11.438 1.00 90.19 90 ILE A C 1
ATOM 684 O O . ILE A 1 90 ? 3.187 -2.619 -11.612 1.00 90.19 90 ILE A O 1
ATOM 688 N N . VAL A 1 91 ? 4.635 -4.299 -11.241 1.00 93.25 91 VAL A N 1
ATOM 689 C CA . VAL A 1 91 ? 3.635 -5.382 -11.235 1.00 93.25 91 VAL A CA 1
ATOM 690 C C . VAL A 1 91 ? 2.985 -5.574 -9.859 1.00 93.25 91 VAL A C 1
ATOM 692 O O . VAL A 1 91 ? 1.779 -5.799 -9.772 1.00 93.25 91 VAL A O 1
ATOM 695 N N . ILE A 1 92 ? 3.738 -5.457 -8.764 1.00 94.06 92 ILE A N 1
ATOM 696 C CA . ILE A 1 92 ? 3.221 -5.681 -7.401 1.00 94.06 92 ILE A CA 1
ATOM 697 C C . ILE A 1 92 ? 2.288 -4.547 -6.949 1.00 94.06 92 ILE A C 1
ATOM 699 O O . ILE A 1 92 ? 1.251 -4.809 -6.331 1.00 94.06 92 ILE A O 1
ATOM 703 N N . LEU A 1 93 ? 2.631 -3.291 -7.250 1.00 92.88 93 LEU A N 1
ATOM 704 C CA . LEU A 1 93 ? 1.845 -2.116 -6.860 1.00 92.88 93 LEU A CA 1
ATOM 705 C C . LEU A 1 93 ? 0.376 -2.160 -7.323 1.00 92.88 93 LEU A C 1
ATOM 707 O O . LEU A 1 93 ? -0.491 -1.971 -6.467 1.00 92.88 93 LEU A O 1
ATOM 711 N N . PRO A 1 94 ? 0.035 -2.447 -8.596 1.00 93.12 94 PRO A N 1
ATOM 712 C CA . PRO A 1 94 ? -1.356 -2.479 -9.039 1.00 93.12 94 PRO A CA 1
ATOM 713 C C . PRO A 1 94 ? -2.139 -3.603 -8.361 1.00 93.12 94 PRO A C 1
ATOM 715 O O . PRO A 1 94 ? -3.282 -3.388 -7.964 1.00 93.12 94 PRO A O 1
ATOM 718 N N . VAL A 1 95 ? -1.519 -4.766 -8.124 1.00 95.12 95 VAL A N 1
ATOM 719 C CA . VAL A 1 95 ? -2.153 -5.860 -7.371 1.00 95.12 95 VAL A CA 1
ATOM 720 C C . VAL A 1 95 ? -2.512 -5.393 -5.960 1.00 95.12 95 VAL A C 1
ATOM 722 O O . VAL A 1 95 ? -3.649 -5.556 -5.520 1.00 95.12 95 VAL A O 1
ATOM 725 N N . LYS A 1 96 ? -1.579 -4.747 -5.252 1.00 93.19 96 LYS A N 1
ATOM 726 C CA . LYS A 1 96 ? -1.827 -4.224 -3.899 1.00 93.19 96 LYS A CA 1
ATOM 727 C C . LYS A 1 96 ? -2.852 -3.081 -3.891 1.00 93.19 96 LYS A C 1
ATOM 729 O O . LYS A 1 96 ? -3.678 -3.036 -2.982 1.00 93.19 96 LYS A O 1
ATOM 734 N N . LEU A 1 97 ? -2.848 -2.202 -4.896 1.00 92.94 97 LEU A N 1
ATOM 735 C CA . LEU A 1 97 ? -3.840 -1.132 -5.058 1.00 92.94 97 LEU A CA 1
ATOM 736 C C . LEU A 1 97 ? -5.252 -1.698 -5.252 1.00 92.94 97 LEU A C 1
ATOM 738 O O . LEU A 1 97 ? -6.191 -1.210 -4.618 1.00 92.94 97 LEU A O 1
ATOM 742 N N . ILE A 1 98 ? -5.398 -2.731 -6.088 1.00 94.44 98 ILE A N 1
ATOM 743 C CA . ILE A 1 98 ? -6.673 -3.420 -6.320 1.00 94.44 98 ILE A CA 1
ATOM 744 C C . ILE A 1 98 ? -7.133 -4.107 -5.035 1.00 94.44 98 ILE A C 1
ATOM 746 O O . ILE A 1 98 ? -8.260 -3.871 -4.609 1.00 94.44 98 ILE A O 1
ATOM 750 N N . LEU A 1 99 ? -6.257 -4.874 -4.374 1.00 93.38 99 LEU A N 1
ATOM 751 C CA . LEU A 1 99 ? -6.577 -5.560 -3.117 1.00 93.38 99 LEU A CA 1
ATOM 752 C C . LEU A 1 99 ? -7.009 -4.590 -2.012 1.00 93.38 99 LEU A C 1
ATOM 754 O O . LEU A 1 99 ? -7.939 -4.876 -1.258 1.00 93.38 99 LEU A O 1
ATOM 758 N N . TRP A 1 100 ? -6.356 -3.430 -1.914 1.00 93.38 100 TRP A N 1
ATOM 759 C CA . TRP A 1 100 ? -6.758 -2.399 -0.961 1.00 93.38 100 TRP A CA 1
ATOM 760 C C . TRP A 1 100 ? -8.155 -1.871 -1.284 1.00 93.38 100 TRP A C 1
ATOM 762 O O . TRP A 1 100 ? -9.009 -1.796 -0.400 1.00 93.38 100 TRP A O 1
ATOM 772 N N . LYS A 1 101 ? -8.424 -1.574 -2.561 1.00 92.75 101 LYS A N 1
ATOM 773 C CA . LYS A 1 101 ? -9.737 -1.096 -3.003 1.00 92.75 101 LYS A CA 1
ATOM 774 C C . LYS A 1 101 ? -10.821 -2.142 -2.742 1.00 92.75 101 LYS A C 1
ATOM 776 O O . LYS A 1 101 ? -11.858 -1.793 -2.193 1.00 92.75 101 LYS A O 1
ATOM 781 N N . THR A 1 102 ? -10.602 -3.415 -3.062 1.00 92.44 102 THR A N 1
ATOM 782 C CA . THR A 1 102 ? -11.604 -4.467 -2.818 1.00 92.44 102 THR A CA 1
ATOM 783 C C . THR A 1 102 ? -11.862 -4.678 -1.330 1.00 92.44 102 THR A C 1
ATOM 785 O O . THR A 1 102 ? -13.008 -4.865 -0.940 1.00 92.44 102 THR A O 1
ATOM 788 N N . LYS A 1 103 ? -10.823 -4.609 -0.487 1.00 90.25 103 LYS A N 1
ATOM 789 C CA . LYS A 1 103 ? -10.951 -4.861 0.954 1.00 90.25 103 LYS A CA 1
ATOM 790 C C . LYS A 1 103 ? -11.553 -3.685 1.728 1.00 90.25 103 LYS A C 1
ATOM 792 O O . LYS A 1 103 ? -12.330 -3.910 2.648 1.00 90.25 103 LYS A O 1
ATOM 797 N N . PHE A 1 104 ? -11.205 -2.447 1.377 1.00 90.00 104 PHE A N 1
ATOM 798 C CA . PHE A 1 104 ? -11.498 -1.274 2.211 1.00 90.00 104 PHE A CA 1
ATOM 799 C C . PHE A 1 104 ? -12.403 -0.228 1.548 1.00 90.00 104 PHE A C 1
ATOM 801 O O . PHE A 1 104 ? -12.727 0.768 2.192 1.00 90.00 104 PHE A O 1
ATOM 808 N N . SER A 1 105 ? -12.838 -0.403 0.292 1.00 84.75 105 SER A N 1
ATOM 809 C CA . SER A 1 105 ? -13.691 0.596 -0.389 1.00 84.75 105 SER A CA 1
ATOM 810 C C . SER A 1 105 ? -15.089 0.745 0.206 1.00 84.75 105 SER A C 1
ATOM 812 O O . SER A 1 105 ? -15.672 1.819 0.076 1.00 84.75 105 SER A O 1
ATOM 814 N N . ASN A 1 106 ? -15.610 -0.296 0.860 1.00 84.31 106 ASN A N 1
ATOM 815 C CA . ASN A 1 106 ? -16.988 -0.329 1.352 1.00 84.31 106 ASN A CA 1
ATOM 816 C C . ASN A 1 106 ? -17.145 0.170 2.801 1.00 84.31 106 ASN A C 1
ATOM 818 O O . ASN A 1 106 ? -18.205 0.024 3.403 1.00 84.31 106 ASN A O 1
ATOM 822 N N . ILE A 1 107 ? -16.090 0.735 3.394 1.00 83.56 107 ILE A N 1
ATOM 823 C CA . ILE A 1 107 ? -16.165 1.275 4.752 1.00 83.56 107 ILE A CA 1
ATOM 824 C C . ILE A 1 107 ? -16.841 2.649 4.685 1.00 83.56 107 ILE A C 1
ATOM 826 O O . ILE A 1 107 ? -16.258 3.624 4.208 1.00 83.56 107 ILE A O 1
ATOM 830 N N . VAL A 1 108 ? -18.087 2.720 5.155 1.00 77.62 108 VAL A N 1
ATOM 831 C CA . VAL A 1 108 ? -18.826 3.976 5.319 1.00 77.62 108 VAL A CA 1
ATOM 832 C C . VAL A 1 108 ? -18.492 4.538 6.699 1.00 77.62 108 VAL A C 1
ATOM 834 O O . VAL A 1 108 ? -19.021 4.088 7.709 1.00 77.62 108 VAL A O 1
ATOM 837 N N . THR A 1 109 ? -17.568 5.494 6.742 1.00 81.88 109 THR A N 1
ATOM 838 C CA . THR A 1 109 ? -17.221 6.256 7.947 1.00 81.88 109 THR A CA 1
ATOM 839 C C . THR A 1 109 ? -16.950 7.712 7.572 1.00 81.88 109 THR A C 1
ATOM 841 O O . THR A 1 109 ? -16.441 7.980 6.478 1.00 81.88 109 THR A O 1
ATOM 844 N N . ASP A 1 110 ? -17.282 8.648 8.464 1.00 80.75 110 ASP A N 1
ATOM 845 C CA . ASP A 1 110 ? -16.941 10.070 8.308 1.00 80.75 110 ASP A CA 1
ATOM 846 C C . ASP A 1 110 ? -15.556 10.418 8.892 1.00 80.75 110 ASP A C 1
ATOM 848 O O . ASP A 1 110 ? -15.113 11.568 8.842 1.00 80.75 110 ASP A O 1
ATOM 852 N N . ASP A 1 111 ? -14.833 9.410 9.391 1.00 80.75 111 ASP A N 1
ATOM 853 C CA . ASP A 1 111 ? -13.519 9.591 9.999 1.00 80.75 111 ASP A CA 1
ATOM 854 C C . ASP A 1 111 ? -12.512 10.232 9.020 1.00 80.75 111 ASP A C 1
ATOM 856 O O . ASP A 1 111 ? -12.326 9.815 7.864 1.00 80.75 111 ASP A O 1
ATOM 860 N N . LYS A 1 112 ? -11.829 11.268 9.512 1.00 83.75 112 LYS A N 1
ATOM 861 C CA . LYS A 1 112 ? -10.764 11.993 8.814 1.00 83.75 112 LYS A CA 1
ATOM 862 C C . LYS A 1 112 ? -9.606 11.066 8.432 1.00 83.75 112 LYS A C 1
ATOM 864 O O . LYS A 1 112 ? -9.004 11.255 7.367 1.00 83.75 112 LYS A O 1
ATOM 869 N N . ASP A 1 113 ? -9.325 10.048 9.237 1.00 83.19 113 ASP A N 1
ATOM 870 C CA . ASP A 1 113 ? -8.223 9.114 8.994 1.00 83.19 113 ASP A CA 1
ATOM 871 C C . ASP A 1 113 ? -8.500 8.260 7.748 1.00 83.19 113 ASP A C 1
ATOM 873 O O . ASP A 1 113 ? -7.635 8.090 6.884 1.00 83.19 113 ASP A O 1
ATOM 877 N N . TYR A 1 114 ? -9.753 7.845 7.550 1.00 86.06 114 TYR A N 1
ATOM 878 C CA . TYR A 1 114 ? -10.162 7.107 6.355 1.00 86.06 114 TYR A CA 1
ATOM 879 C C . TYR A 1 114 ? -10.141 7.974 5.084 1.00 86.06 114 TYR A C 1
ATOM 881 O O . TYR A 1 114 ? -9.707 7.519 4.018 1.00 86.06 114 TYR A O 1
ATOM 889 N N . LYS A 1 115 ? -10.537 9.253 5.179 1.00 88.06 115 LYS A N 1
ATOM 890 C CA . LYS A 1 115 ? -10.383 10.222 4.071 1.00 88.06 115 LYS A CA 1
ATOM 891 C C . LYS A 1 115 ? -8.911 10.381 3.679 1.00 88.06 115 LYS A C 1
ATOM 893 O O . LYS A 1 115 ? -8.587 10.405 2.488 1.00 88.06 115 LYS A O 1
ATOM 898 N N . THR A 1 116 ? -8.019 10.422 4.666 1.00 88.12 116 THR A N 1
ATOM 899 C CA . THR A 1 116 ? -6.569 10.496 4.445 1.00 88.12 116 THR A CA 1
ATOM 900 C C . THR A 1 116 ? -6.042 9.222 3.780 1.00 88.12 116 THR A C 1
ATOM 902 O O . THR A 1 116 ? -5.328 9.311 2.781 1.00 88.12 116 THR A O 1
ATOM 905 N N . ALA A 1 117 ? -6.485 8.041 4.224 1.00 90.12 117 ALA A N 1
ATOM 906 C CA . ALA A 1 117 ? -6.132 6.760 3.608 1.00 90.12 117 ALA A CA 1
ATOM 907 C C . ALA A 1 117 ? -6.517 6.696 2.116 1.00 90.12 117 ALA A C 1
ATOM 909 O O . ALA A 1 117 ? -5.714 6.281 1.279 1.00 90.12 117 ALA A O 1
ATOM 910 N N . LYS A 1 118 ? -7.711 7.184 1.745 1.00 90.00 118 LYS A N 1
ATOM 911 C CA . LYS A 1 118 ? -8.121 7.309 0.332 1.00 90.00 118 LYS A CA 1
ATOM 912 C C . LYS A 1 118 ? -7.205 8.242 -0.462 1.00 90.00 118 LYS A C 1
ATOM 914 O O . LYS A 1 118 ? -6.908 7.960 -1.623 1.00 90.00 118 LYS A O 1
ATOM 919 N N . SER A 1 119 ? -6.759 9.341 0.149 1.00 90.31 119 SER A N 1
ATOM 920 C CA . SER A 1 119 ? -5.808 10.263 -0.478 1.00 90.31 119 SER A CA 1
ATOM 921 C C . SER A 1 119 ? -4.458 9.587 -0.734 1.00 90.31 119 SER A C 1
ATOM 923 O O . SER A 1 119 ? -3.940 9.677 -1.844 1.00 90.31 119 SER A O 1
ATOM 925 N N . PHE A 1 120 ? -3.930 8.832 0.234 1.00 91.44 120 PHE A N 1
ATOM 926 C CA . PHE A 1 120 ? -2.690 8.064 0.072 1.00 91.44 120 PHE A CA 1
ATOM 927 C C . PHE A 1 120 ? -2.798 7.005 -1.023 1.00 91.44 120 PHE A C 1
ATOM 929 O O . PHE A 1 120 ? -1.921 6.927 -1.883 1.00 91.44 120 PHE A O 1
ATOM 936 N N . TRP A 1 121 ? -3.906 6.260 -1.064 1.00 92.69 121 TRP A N 1
ATOM 937 C CA . TRP A 1 121 ? -4.177 5.305 -2.141 1.00 92.69 121 TRP A CA 1
ATOM 938 C C . TRP A 1 121 ? -4.207 5.988 -3.517 1.00 92.69 121 TRP A C 1
ATOM 940 O O . TRP A 1 121 ? -3.579 5.512 -4.464 1.00 92.69 121 TRP A O 1
ATOM 950 N N . ARG A 1 122 ? -4.879 7.142 -3.630 1.00 92.75 122 ARG A N 1
ATOM 951 C CA . ARG A 1 122 ? -4.933 7.921 -4.876 1.00 92.75 122 ARG A CA 1
ATOM 952 C C . ARG A 1 122 ? -3.554 8.443 -5.281 1.00 92.75 122 ARG A C 1
ATOM 954 O O . ARG A 1 122 ? -3.196 8.342 -6.449 1.00 92.75 122 ARG A O 1
ATOM 961 N N . ASN A 1 123 ? -2.776 8.964 -4.337 1.00 92.56 123 ASN A N 1
ATOM 962 C CA . ASN A 1 123 ? -1.422 9.450 -4.599 1.00 92.56 123 ASN A CA 1
ATOM 963 C C . ASN A 1 123 ? -0.508 8.312 -5.069 1.00 92.56 123 ASN A C 1
ATOM 965 O O . ASN A 1 123 ? 0.214 8.480 -6.047 1.00 92.56 123 ASN A O 1
ATOM 969 N N . ALA A 1 124 ? -0.588 7.141 -4.432 1.00 91.88 124 ALA A N 1
ATOM 970 C CA . ALA A 1 124 ? 0.150 5.953 -4.851 1.00 91.88 124 ALA A CA 1
ATOM 971 C C . ALA A 1 124 ? -0.210 5.529 -6.287 1.00 91.88 124 ALA A C 1
ATOM 973 O O . ALA A 1 124 ? 0.680 5.208 -7.072 1.00 91.88 124 ALA A O 1
ATOM 974 N N . LEU A 1 125 ? -1.495 5.589 -6.656 1.00 93.62 125 LEU A N 1
ATOM 975 C CA . LEU A 1 125 ? -1.959 5.299 -8.015 1.00 93.62 125 LEU A CA 1
ATOM 976 C C . LEU A 1 125 ? -1.414 6.300 -9.043 1.00 93.62 125 LEU A C 1
ATOM 978 O O . LEU A 1 125 ? -0.971 5.887 -10.113 1.00 93.62 125 LEU A O 1
ATOM 982 N N . ILE A 1 126 ? -1.411 7.596 -8.717 1.00 95.50 126 ILE A N 1
ATOM 983 C CA . ILE A 1 126 ? -0.852 8.641 -9.589 1.00 95.50 126 ILE A CA 1
ATOM 984 C C . ILE A 1 126 ? 0.649 8.417 -9.791 1.00 95.50 126 ILE A C 1
ATOM 986 O O . ILE A 1 126 ? 1.112 8.406 -10.930 1.00 95.50 126 ILE A O 1
ATOM 990 N N . ILE A 1 127 ? 1.400 8.187 -8.709 1.00 93.25 127 ILE A N 1
ATOM 991 C CA . ILE A 1 127 ? 2.844 7.923 -8.777 1.00 93.25 127 ILE A CA 1
ATOM 992 C C . ILE A 1 127 ? 3.115 6.693 -9.648 1.00 93.25 127 ILE A C 1
ATOM 994 O O . ILE A 1 127 ? 3.941 6.758 -10.554 1.00 93.25 127 ILE A O 1
ATOM 998 N N . TRP A 1 128 ? 2.385 5.596 -9.433 1.00 94.25 128 TRP A N 1
ATOM 999 C CA . TRP A 1 128 ? 2.529 4.385 -10.242 1.00 94.25 128 TRP A CA 1
ATOM 1000 C C . TRP A 1 128 ? 2.255 4.634 -11.734 1.00 94.25 128 TRP A C 1
ATOM 1002 O O . TRP A 1 128 ? 3.027 4.180 -12.578 1.00 94.25 128 TRP A O 1
ATOM 1012 N N . ALA A 1 129 ? 1.209 5.393 -12.074 1.00 94.19 129 ALA A N 1
ATOM 1013 C CA . ALA A 1 129 ? 0.888 5.718 -13.464 1.00 94.19 129 ALA A CA 1
ATOM 1014 C C . ALA A 1 129 ? 1.992 6.555 -14.136 1.00 94.19 129 ALA A C 1
ATOM 1016 O O . ALA A 1 129 ? 2.354 6.293 -15.284 1.00 94.19 129 ALA A O 1
ATOM 1017 N N . VAL A 1 130 ? 2.566 7.524 -13.414 1.00 94.06 130 VAL A N 1
ATOM 1018 C CA . VAL A 1 130 ? 3.698 8.335 -13.897 1.00 94.06 130 VAL A CA 1
ATOM 1019 C C . VAL A 1 130 ? 4.940 7.469 -14.113 1.00 94.06 130 VAL A C 1
ATOM 1021 O O . VAL A 1 130 ? 5.568 7.552 -15.166 1.00 94.06 130 VAL A O 1
ATOM 1024 N N . LEU A 1 131 ? 5.269 6.594 -13.159 1.00 91.75 131 LEU A N 1
ATOM 1025 C CA . LEU A 1 131 ? 6.390 5.655 -13.267 1.00 91.75 131 LEU A CA 1
ATOM 1026 C C . LEU A 1 131 ? 6.251 4.739 -14.495 1.00 91.75 131 LEU A C 1
ATOM 1028 O O . LEU A 1 131 ? 7.201 4.552 -15.262 1.00 91.75 131 LEU A O 1
ATOM 1032 N N . LEU A 1 132 ? 5.049 4.215 -14.730 1.00 92.25 132 LEU A N 1
ATOM 1033 C CA . LEU A 1 132 ? 4.757 3.382 -15.894 1.00 92.25 132 LEU A CA 1
ATOM 1034 C C . LEU A 1 132 ? 4.909 4.166 -17.206 1.00 92.25 132 LEU A C 1
ATOM 1036 O O . LEU A 1 132 ? 5.505 3.656 -18.154 1.00 92.25 132 LEU A O 1
ATOM 1040 N N . MET A 1 133 ? 4.446 5.417 -17.253 1.00 93.06 133 MET A N 1
ATOM 1041 C CA . MET A 1 133 ? 4.626 6.285 -18.421 1.00 93.06 133 MET A CA 1
ATOM 1042 C C . M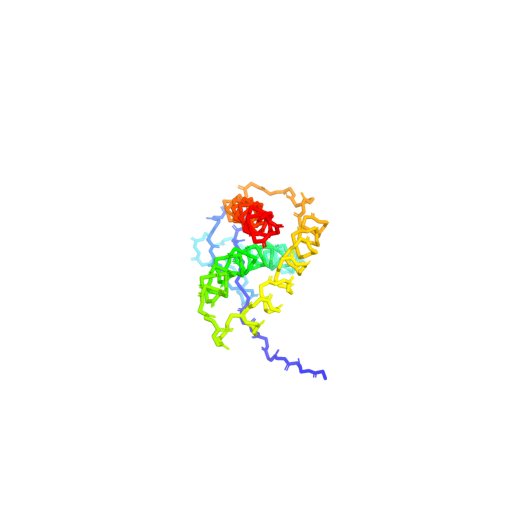ET A 1 133 ? 6.114 6.519 -18.727 1.00 93.06 133 MET A C 1
ATOM 1044 O O . MET A 1 133 ? 6.536 6.346 -19.869 1.00 93.06 133 MET A O 1
ATOM 1048 N N . ILE A 1 134 ? 6.921 6.846 -17.711 1.00 90.69 134 ILE A N 1
ATOM 1049 C CA . ILE A 1 134 ? 8.371 7.060 -17.861 1.00 90.69 134 ILE A CA 1
ATOM 1050 C C . ILE A 1 134 ? 9.057 5.796 -18.393 1.00 90.69 134 ILE A C 1
ATOM 1052 O O . ILE A 1 134 ? 9.909 5.885 -19.278 1.00 90.69 134 ILE A O 1
ATOM 1056 N N . LEU A 1 135 ? 8.671 4.618 -17.891 1.00 88.00 135 LEU A N 1
ATOM 1057 C CA . LEU A 1 135 ? 9.209 3.342 -18.363 1.00 88.00 135 LEU A CA 1
ATOM 1058 C C . LEU A 1 135 ? 8.950 3.141 -19.859 1.00 88.00 135 LEU A C 1
ATOM 1060 O O . LEU A 1 135 ? 9.878 2.812 -20.594 1.00 88.00 1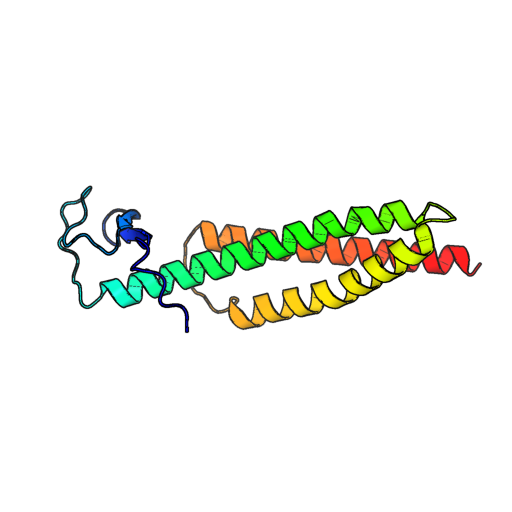35 LEU A O 1
ATOM 1064 N N . ILE A 1 136 ? 7.713 3.363 -20.311 1.00 90.00 136 ILE A N 1
ATOM 1065 C CA . ILE A 1 136 ? 7.336 3.201 -21.722 1.00 90.00 136 ILE A CA 1
ATOM 1066 C C . ILE A 1 136 ? 8.133 4.162 -22.607 1.00 90.00 136 ILE A C 1
ATOM 1068 O O . ILE A 1 136 ? 8.667 3.737 -23.629 1.00 90.00 136 ILE A O 1
ATOM 1072 N N . VAL A 1 137 ? 8.263 5.430 -22.204 1.00 90.31 137 VAL A N 1
ATOM 1073 C CA . VAL A 1 137 ? 9.032 6.436 -22.957 1.00 90.31 137 VAL A CA 1
ATOM 1074 C C . VAL A 1 137 ? 10.509 6.047 -23.054 1.00 90.31 137 VAL A C 1
ATOM 1076 O O . VAL A 1 137 ? 11.088 6.107 -24.135 1.00 90.31 137 VAL A O 1
ATOM 1079 N N . ASN A 1 138 ? 11.116 5.602 -21.950 1.00 84.81 138 ASN A N 1
ATOM 1080 C CA . ASN A 1 138 ? 12.522 5.190 -21.927 1.00 84.81 138 ASN A CA 1
ATOM 1081 C C . ASN A 1 138 ? 12.762 3.946 -22.802 1.00 84.81 138 ASN A C 1
ATOM 1083 O O . ASN A 1 138 ? 13.728 3.895 -23.561 1.00 84.81 138 ASN A O 1
ATOM 1087 N N . LEU A 1 139 ? 11.854 2.966 -22.759 1.00 84.38 139 LEU A N 1
ATOM 1088 C CA . LEU A 1 139 ? 11.920 1.790 -23.629 1.00 84.38 139 LEU A CA 1
ATOM 1089 C C . LEU A 1 139 ? 11.755 2.159 -25.107 1.00 84.38 139 LEU A C 1
ATOM 1091 O O . LEU A 1 139 ? 12.511 1.661 -25.934 1.00 84.38 139 LEU A O 1
ATOM 1095 N N . ALA A 1 140 ? 10.815 3.047 -25.438 1.00 88.06 140 ALA A N 1
ATOM 1096 C CA . ALA A 1 140 ? 10.611 3.515 -26.806 1.00 88.06 140 ALA A CA 1
ATOM 1097 C C . ALA A 1 140 ? 11.847 4.246 -27.348 1.00 88.06 140 ALA A C 1
ATOM 1099 O O . ALA A 1 140 ? 12.272 3.970 -28.463 1.00 88.06 140 ALA A O 1
ATOM 1100 N N . PHE A 1 141 ? 12.462 5.118 -26.544 1.00 87.25 141 PHE A N 1
ATOM 1101 C CA . PHE A 1 141 ? 13.668 5.847 -26.941 1.00 87.25 141 PHE A CA 1
ATOM 1102 C C . PHE A 1 141 ? 14.884 4.930 -27.125 1.00 87.25 141 PHE A C 1
ATOM 1104 O O . PHE A 1 141 ? 15.691 5.172 -28.007 1.00 87.25 141 PHE A O 1
ATOM 1111 N N . ARG A 1 142 ? 15.018 3.863 -26.326 1.00 81.62 142 ARG A N 1
ATOM 1112 C CA . ARG A 1 142 ? 16.100 2.874 -26.491 1.00 81.62 142 ARG A CA 1
ATOM 1113 C C . ARG A 1 142 ? 15.926 1.950 -27.702 1.00 81.62 142 ARG A C 1
ATOM 1115 O O . ARG A 1 142 ? 16.892 1.292 -28.074 1.00 81.62 142 ARG A O 1
ATOM 1122 N N . MET A 1 143 ? 14.712 1.827 -28.242 1.00 74.81 143 MET A N 1
ATOM 1123 C CA . MET A 1 143 ? 14.424 0.984 -29.411 1.00 74.81 143 MET A CA 1
ATOM 1124 C C . MET A 1 143 ? 14.618 1.705 -30.754 1.00 74.81 143 MET A C 1
ATOM 1126 O O . MET A 1 143 ? 14.665 1.025 -31.777 1.00 74.81 143 MET A O 1
ATOM 1130 N N . ILE A 1 144 ? 14.697 3.040 -30.752 1.00 74.44 144 ILE A N 1
ATOM 1131 C CA . ILE A 1 144 ? 14.961 3.892 -31.926 1.00 74.44 144 ILE A CA 1
ATOM 1132 C C . ILE A 1 144 ? 16.467 4.130 -32.037 1.00 74.44 144 ILE A C 1
ATOM 1134 O O . ILE A 1 144 ? 16.979 4.052 -33.175 1.00 74.44 144 ILE A O 1
#

Radius of gyration: 21.38 Å; chains: 1; bounding box: 47×32×64 Å

pLDDT: mean 84.19, std 11.02, range [33.03, 95.5]

Sequence (144 aa):
MVKIADGIRTFRCPSCDEYINDSMDSCKFCNTALDNANLSSLVEKQDNLNSAFNAANNLQIMAITAIIPMVLTLLPFIGIFALFGYLALIVILPVKLILWKTKFSNIVTDDKDYKTAKSFWRNALIIWAVLLMILIVNLAFRMI

Secondary structure (DSSP, 8-state):
---------EEE-TTT--EEETT-SB-TTT-PBP-HHHHHHHHHHHHHHHHHHHHHHHHHHHHHHTHHHHHHTTSTTTHHHHHHHHHHHHHHHHHHHHHHHHHHTT-----HHHHHHHHHHHHHHHHHHHHHHHHHHHHHHHH-

Foldseek 3Di:
DDPDPPDFQWFADPPPRDIDTLPDQADPPPRHGDDNVCSVVRSVLVVLLVVLLVLLQVLLVLLVVLVVLVVQLVPPPRNVVSVVVNVVSLVVSVVSLVVSCVSPVPDDDPDPSNVVSVVSSVNSVVSSVVSVVVVVVVVVVVVD